Protein AF-A0A432JKK1-F1 (afdb_monomer_lite)

Secondary structure (DSSP, 8-state):
--HHHHHHHHHHHHHS---HHHHHHHHSEEE-----SSS-HHHHHHHTTSTT--TTHHHIIIIIS-S-EEEESSSEEEE-GGGGGGGHHHHHHHHHHHHTTT--SSSTTGGGGS--

InterPro domains:
  IPR009351 DNA glycosylase AlkZ-like [PF06224] (24-101)

Organism: NCBI:txid376427

Sequence (116 aa):
MTRADARRLLVRHHFRAASLATIVRRLGTIQYDPLAPVGTNPDLVLQARVSGYRQGEWQDAAYRRRLLVDGWDKQASLIQPEEWWAQAPFHRWFARRWYQRGVDVDSPETQSGRPG

Radius of gyration: 16.56 Å; chains: 1; bounding box: 37×44×37 Å

Structure (mmCIF, N/CA/C/O backbone):
data_AF-A0A432JKK1-F1
#
_entry.id   AF-A0A432JKK1-F1
#
loop_
_atom_site.group_PDB
_atom_site.id
_atom_site.type_symbol
_atom_site.label_atom_id
_atom_site.label_alt_id
_atom_site.label_co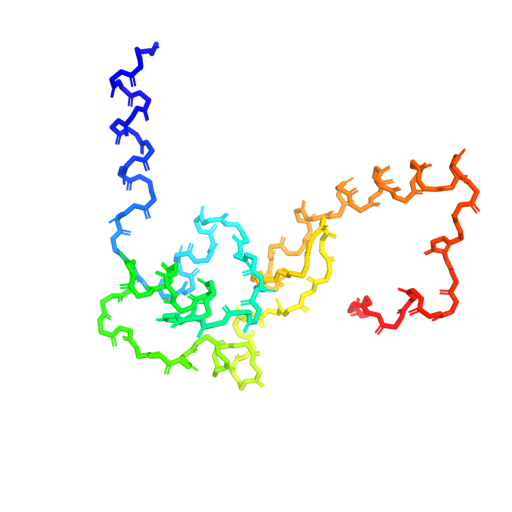mp_id
_atom_site.label_asym_id
_atom_site.label_entity_id
_atom_site.label_seq_id
_atom_site.pdbx_PDB_ins_code
_atom_site.Cartn_x
_atom_site.Cartn_y
_atom_site.Cartn_z
_atom_site.occupancy
_atom_site.B_iso_or_equiv
_atom_site.auth_seq_id
_atom_site.auth_comp_id
_atom_site.auth_asym_id
_atom_site.auth_atom_id
_atom_site.pdbx_PDB_model_num
ATOM 1 N N . MET A 1 1 ? 2.404 12.583 -26.449 1.00 76.50 1 MET A N 1
ATOM 2 C CA . MET A 1 1 ? 2.076 12.856 -25.031 1.00 76.50 1 MET A CA 1
ATOM 3 C C . MET A 1 1 ? 3.173 13.734 -24.449 1.00 76.50 1 MET A C 1
ATOM 5 O O . MET A 1 1 ? 4.334 13.362 -24.569 1.00 76.50 1 MET A O 1
ATOM 9 N N . THR A 1 2 ? 2.849 14.900 -23.889 1.00 97.50 2 THR A N 1
ATOM 10 C CA . THR A 1 2 ? 3.856 15.799 -23.289 1.00 97.50 2 THR A CA 1
ATOM 11 C C . THR A 1 2 ? 4.169 15.409 -21.838 1.00 97.50 2 THR A C 1
ATOM 13 O O . THR A 1 2 ? 3.421 14.657 -21.210 1.00 97.50 2 THR A O 1
ATOM 16 N N . ARG A 1 3 ? 5.240 15.965 -21.247 1.00 96.56 3 ARG A N 1
ATOM 17 C CA . ARG A 1 3 ? 5.534 15.811 -19.804 1.00 96.56 3 ARG A CA 1
ATOM 18 C C . ARG A 1 3 ? 4.376 16.296 -18.923 1.00 96.56 3 ARG A C 1
ATOM 20 O O . ARG A 1 3 ? 4.109 15.704 -17.879 1.00 96.56 3 ARG A O 1
ATOM 27 N N . ALA A 1 4 ? 3.688 17.362 -19.332 1.00 97.12 4 ALA A N 1
ATOM 28 C CA . ALA A 1 4 ? 2.534 17.886 -18.609 1.00 97.12 4 ALA A CA 1
ATOM 29 C C . ALA A 1 4 ? 1.347 16.912 -18.658 1.00 97.12 4 ALA A C 1
ATOM 31 O O . ALA A 1 4 ? 0.696 16.697 -17.634 1.00 97.12 4 ALA A O 1
ATOM 32 N N . ASP A 1 5 ? 1.113 16.277 -19.809 1.00 97.44 5 ASP A N 1
ATOM 33 C CA . ASP A 1 5 ? 0.059 15.268 -19.966 1.00 97.44 5 ASP A CA 1
ATOM 34 C C . ASP A 1 5 ? 0.360 14.021 -19.136 1.00 97.44 5 ASP A C 1
ATOM 36 O O . ASP A 1 5 ? -0.505 13.561 -18.392 1.00 97.44 5 ASP A O 1
ATOM 40 N N . ALA A 1 6 ? 1.606 13.536 -19.178 1.00 97.12 6 ALA A N 1
ATOM 41 C CA . ALA A 1 6 ? 2.057 12.418 -18.354 1.00 97.12 6 ALA A CA 1
ATOM 42 C C . ALA A 1 6 ? 1.873 12.720 -16.859 1.00 97.12 6 ALA A C 1
ATOM 44 O O . ALA A 1 6 ? 1.309 11.911 -16.125 1.00 97.12 6 ALA A O 1
ATOM 45 N N . ARG A 1 7 ? 2.267 13.921 -16.406 1.00 96.44 7 ARG A N 1
ATOM 46 C CA . ARG A 1 7 ? 2.072 14.351 -15.013 1.00 96.44 7 ARG A CA 1
ATOM 47 C C . ARG A 1 7 ? 0.595 14.351 -14.631 1.00 96.44 7 ARG A C 1
ATOM 49 O O . ARG A 1 7 ? 0.240 13.829 -13.580 1.00 96.44 7 ARG A O 1
ATOM 56 N N . ARG A 1 8 ? -0.271 14.931 -15.467 1.00 96.81 8 ARG A N 1
ATOM 57 C CA . ARG A 1 8 ? -1.722 14.964 -15.216 1.00 96.81 8 ARG A CA 1
ATOM 58 C C . ARG A 1 8 ? -2.305 13.556 -15.141 1.00 96.81 8 ARG A C 1
ATOM 60 O O . ARG A 1 8 ? -3.109 13.293 -14.249 1.00 96.81 8 ARG A O 1
ATOM 67 N N . LEU A 1 9 ? -1.889 12.667 -16.039 1.00 95.94 9 LEU A N 1
ATOM 68 C CA . LEU A 1 9 ? -2.321 11.274 -16.056 1.00 95.94 9 LEU A CA 1
ATOM 69 C C . LEU A 1 9 ? -1.898 10.547 -14.776 1.00 95.94 9 LEU A C 1
ATOM 71 O O . LEU A 1 9 ? -2.751 9.970 -14.107 1.00 95.94 9 LEU A O 1
ATOM 75 N N . LEU A 1 10 ? -0.623 10.644 -14.390 1.00 94.62 10 LEU A N 1
ATOM 76 C CA . LEU A 1 10 ? -0.100 10.001 -13.182 1.00 94.62 10 LEU A CA 1
ATOM 77 C C . LEU A 1 10 ? -0.775 10.532 -11.917 1.00 94.62 10 LEU A C 1
ATOM 79 O O . LEU A 1 10 ? -1.180 9.744 -11.069 1.00 94.62 10 LEU A O 1
ATOM 83 N N . VAL A 1 11 ? -0.975 11.847 -11.801 1.00 94.19 11 VAL A N 1
ATOM 84 C CA . VAL A 1 11 ? -1.678 12.429 -10.647 1.00 94.19 11 VAL A CA 1
ATOM 85 C C . VAL A 1 11 ? -3.105 11.888 -10.553 1.00 94.19 11 VAL A C 1
ATOM 87 O O . VAL A 1 11 ? -3.519 11.434 -9.487 1.00 94.19 11 VAL A O 1
ATOM 90 N N . ARG A 1 12 ? -3.851 11.869 -11.665 1.00 92.31 12 ARG A N 1
ATOM 91 C CA . ARG A 1 12 ? -5.224 11.336 -11.689 1.00 92.31 12 ARG A CA 1
ATOM 92 C C . ARG A 1 12 ? -5.272 9.847 -11.368 1.00 92.31 12 ARG A C 1
ATOM 94 O O . ARG A 1 12 ? -6.181 9.405 -10.671 1.00 92.31 12 ARG A O 1
ATOM 101 N N . HIS A 1 13 ? -4.311 9.083 -11.872 1.00 92.44 13 HIS A N 1
ATOM 102 C CA . HIS A 1 13 ? -4.215 7.657 -11.607 1.00 92.44 13 HIS A CA 1
ATOM 103 C C . HIS A 1 13 ? -3.901 7.397 -10.124 1.00 92.44 13 HIS A C 1
ATOM 105 O O . HIS A 1 13 ? -4.665 6.711 -9.445 1.00 92.44 13 HIS A O 1
ATOM 111 N N . HIS A 1 14 ? -2.846 8.007 -9.582 1.00 92.81 14 HIS A N 1
ATOM 112 C CA . HIS A 1 14 ? -2.369 7.715 -8.230 1.00 92.81 14 HIS A CA 1
ATOM 113 C C . HIS A 1 14 ? -3.201 8.342 -7.108 1.00 92.81 14 HIS A C 1
ATOM 115 O O . HIS A 1 14 ? -3.260 7.742 -6.040 1.00 92.81 14 HIS A O 1
ATOM 121 N N . PHE A 1 15 ? -3.826 9.507 -7.309 1.00 91.75 15 PHE A N 1
ATOM 122 C CA . PHE A 1 15 ? -4.463 10.273 -6.222 1.00 91.75 15 PHE A CA 1
ATOM 123 C C . PHE A 1 15 ? -5.987 10.389 -6.329 1.00 91.75 15 PHE A C 1
ATOM 125 O O . PHE A 1 15 ? -6.613 11.122 -5.568 1.00 91.75 15 PHE A O 1
ATOM 132 N N . ARG A 1 16 ? -6.630 9.647 -7.238 1.00 94.06 16 ARG A N 1
ATOM 133 C CA . ARG A 1 16 ? -8.092 9.515 -7.211 1.00 94.06 16 ARG A CA 1
ATOM 134 C C . ARG A 1 16 ? -8.504 8.613 -6.047 1.00 94.06 16 ARG A C 1
ATOM 136 O O . ARG A 1 16 ? -8.256 7.408 -6.106 1.00 94.06 16 ARG A O 1
ATOM 143 N N . ALA A 1 17 ? -9.161 9.181 -5.040 1.00 95.44 17 ALA A N 1
ATOM 144 C CA . ALA A 1 17 ? -9.607 8.427 -3.876 1.00 95.44 17 ALA A CA 1
ATOM 145 C C . ALA A 1 17 ? -10.531 7.253 -4.251 1.00 95.44 17 ALA A C 1
ATOM 147 O O . ALA A 1 17 ? -11.302 7.339 -5.213 1.00 95.44 17 ALA A O 1
ATOM 148 N N . ALA A 1 18 ? -10.423 6.145 -3.519 1.00 96.75 18 ALA A N 1
ATOM 149 C CA . ALA A 1 18 ? -11.269 4.960 -3.669 1.00 96.75 18 ALA A CA 1
ATOM 150 C C . ALA A 1 18 ? -11.194 4.081 -2.408 1.00 96.75 18 ALA A C 1
ATOM 152 O O . ALA A 1 18 ? -10.496 4.413 -1.452 1.00 96.75 18 ALA A O 1
ATOM 153 N N . SER A 1 19 ? -11.894 2.943 -2.408 1.00 96.31 19 SER A N 1
ATOM 154 C CA . SER A 1 19 ? -11.731 1.929 -1.362 1.00 96.31 19 SER A CA 1
ATOM 155 C C . SER A 1 19 ? -10.317 1.341 -1.360 1.00 96.31 19 SER A C 1
ATOM 157 O O . SER A 1 19 ? -9.667 1.287 -2.406 1.00 96.31 19 SER A O 1
ATOM 159 N N . LEU A 1 20 ? -9.871 0.836 -0.206 1.00 96.19 20 LEU A N 1
ATOM 160 C CA . LEU A 1 20 ? -8.561 0.196 -0.029 1.00 96.19 20 LEU A CA 1
ATOM 161 C C . LEU A 1 20 ? -8.264 -0.845 -1.117 1.00 96.19 20 LEU A C 1
ATOM 163 O O . LEU A 1 20 ? -7.254 -0.729 -1.802 1.00 96.19 20 LEU A O 1
ATOM 167 N N . ALA A 1 21 ? -9.178 -1.794 -1.350 1.00 93.44 21 ALA A N 1
ATOM 168 C CA . ALA A 1 21 ? -9.017 -2.823 -2.381 1.00 93.44 21 ALA A CA 1
ATOM 169 C C . ALA A 1 21 ? -8.844 -2.223 -3.789 1.00 93.44 21 ALA A C 1
ATOM 171 O O . ALA A 1 21 ? -7.984 -2.646 -4.554 1.00 93.44 21 ALA A O 1
ATOM 172 N N . THR A 1 22 ? -9.612 -1.178 -4.122 1.00 95.38 22 THR A N 1
ATOM 173 C CA . THR A 1 22 ? -9.488 -0.499 -5.422 1.00 95.38 22 THR A CA 1
ATOM 174 C C . THR A 1 22 ? -8.162 0.244 -5.553 1.00 95.38 22 THR A C 1
ATOM 176 O O . THR A 1 22 ? -7.595 0.286 -6.645 1.00 95.38 22 THR A O 1
ATOM 179 N N . ILE A 1 23 ? -7.675 0.853 -4.468 1.00 96.69 23 ILE A N 1
ATOM 180 C CA . ILE A 1 23 ? -6.373 1.520 -4.450 1.00 96.69 23 ILE A CA 1
ATOM 181 C C . ILE A 1 23 ? -5.253 0.499 -4.629 1.00 96.69 23 ILE A C 1
ATOM 183 O O . ILE A 1 23 ? -4.422 0.709 -5.508 1.00 96.69 23 ILE A O 1
ATOM 187 N N . VAL A 1 24 ? -5.258 -0.613 -3.886 1.00 94.12 24 VAL A N 1
ATOM 188 C CA . VAL A 1 24 ? -4.230 -1.653 -4.043 1.00 94.12 24 VAL A CA 1
ATOM 189 C C . VAL A 1 24 ? -4.243 -2.214 -5.459 1.00 94.12 24 VAL A C 1
ATOM 191 O O . VAL A 1 24 ? -3.197 -2.204 -6.098 1.00 94.12 24 VAL A O 1
ATOM 194 N N . ARG A 1 25 ? -5.412 -2.576 -6.010 1.00 91.88 25 ARG A N 1
ATOM 195 C CA . ARG A 1 25 ? -5.515 -3.045 -7.403 1.00 91.88 25 ARG A CA 1
ATOM 196 C C . ARG A 1 25 ? -4.917 -2.063 -8.399 1.00 91.88 25 ARG A C 1
ATOM 198 O O . ARG A 1 25 ? -4.242 -2.444 -9.345 1.00 91.88 25 ARG A O 1
ATOM 205 N N . ARG A 1 26 ? -5.195 -0.773 -8.202 1.00 93.69 26 ARG A N 1
ATOM 206 C CA . ARG A 1 26 ? -4.722 0.280 -9.100 1.00 93.69 26 ARG A CA 1
ATOM 207 C C . ARG A 1 26 ? -3.207 0.459 -9.024 1.00 93.69 26 ARG A C 1
ATOM 209 O O . ARG A 1 26 ? -2.592 0.722 -10.049 1.00 93.69 26 ARG A O 1
ATOM 216 N N . LEU A 1 27 ? -2.632 0.358 -7.828 1.00 93.00 27 LEU A N 1
ATOM 217 C CA . LEU A 1 27 ? -1.186 0.455 -7.621 1.00 93.00 27 LEU A CA 1
ATOM 218 C C . LEU A 1 27 ? -0.455 -0.851 -7.976 1.00 93.00 27 LEU A C 1
ATOM 220 O O . LEU A 1 27 ? 0.750 -0.824 -8.211 1.00 93.00 27 LEU A O 1
ATOM 224 N N . GLY A 1 28 ? -1.170 -1.977 -8.018 1.00 91.06 28 GLY A N 1
ATOM 225 C CA . GLY A 1 28 ? -0.647 -3.326 -8.232 1.00 91.06 28 GLY A CA 1
ATOM 226 C C . GLY A 1 28 ? -0.033 -3.912 -6.962 1.00 91.06 28 GLY A C 1
ATOM 227 O O . GLY A 1 28 ? -0.427 -4.985 -6.514 1.00 91.06 28 GLY A O 1
ATOM 228 N N . THR A 1 29 ? 0.901 -3.185 -6.352 1.00 92.00 29 THR A N 1
ATOM 229 C CA . THR A 1 29 ? 1.573 -3.580 -5.111 1.00 92.00 29 THR A CA 1
ATOM 230 C C . THR A 1 29 ? 1.875 -2.371 -4.232 1.00 92.00 29 THR A C 1
ATOM 232 O O . THR A 1 29 ? 2.045 -1.250 -4.721 1.00 92.00 29 THR A O 1
ATOM 235 N N . ILE A 1 30 ? 1.947 -2.591 -2.922 1.00 94.94 30 ILE A N 1
ATOM 236 C CA . ILE A 1 30 ? 2.440 -1.616 -1.948 1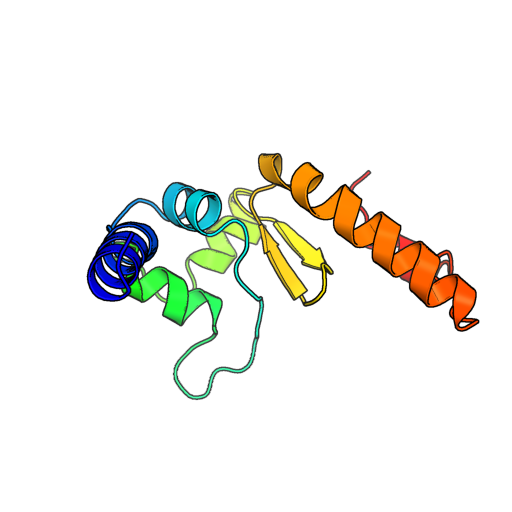.00 94.94 30 ILE A CA 1
ATOM 237 C C . ILE A 1 30 ? 3.596 -2.265 -1.197 1.00 94.94 30 ILE A C 1
ATOM 239 O O . ILE A 1 30 ? 3.413 -3.309 -0.585 1.00 94.94 30 ILE A O 1
ATOM 243 N N . GLN A 1 31 ? 4.774 -1.643 -1.197 1.00 94.31 31 GLN A N 1
ATOM 244 C CA . GLN A 1 31 ? 5.908 -2.151 -0.424 1.00 94.31 31 GLN A CA 1
ATOM 245 C C . GLN A 1 31 ? 5.542 -2.229 1.066 1.00 94.31 31 GLN A C 1
ATOM 247 O O . GLN A 1 31 ? 5.147 -1.224 1.672 1.00 94.31 31 GLN A O 1
ATOM 252 N N . TYR A 1 32 ? 5.710 -3.409 1.656 1.00 94.00 32 TYR A N 1
ATOM 253 C CA . TYR A 1 32 ? 5.625 -3.609 3.093 1.00 94.00 32 TYR A CA 1
ATOM 254 C C . TYR A 1 32 ? 6.959 -3.198 3.722 1.00 94.00 32 TYR A C 1
ATOM 256 O O . TYR A 1 32 ? 7.851 -4.011 3.948 1.00 94.00 32 TYR A O 1
ATOM 264 N N . ASP A 1 33 ? 7.078 -1.902 4.003 1.00 92.69 33 ASP A N 1
ATOM 265 C CA . ASP A 1 33 ? 8.161 -1.356 4.815 1.00 92.69 33 ASP A CA 1
ATOM 266 C C . ASP A 1 33 ? 7.662 -1.119 6.252 1.00 92.69 33 ASP A C 1
ATOM 268 O O . ASP A 1 33 ? 6.791 -0.260 6.452 1.00 92.69 33 ASP A O 1
ATOM 272 N N . PRO A 1 34 ? 8.154 -1.886 7.247 1.00 86.62 34 PRO A N 1
ATOM 273 C CA . PRO A 1 34 ? 7.739 -1.740 8.636 1.00 86.62 34 PRO A CA 1
ATOM 274 C C . PRO A 1 34 ? 8.371 -0.525 9.329 1.00 86.62 34 PRO A C 1
ATOM 276 O O . PRO A 1 34 ? 7.976 -0.212 10.454 1.00 86.62 34 PRO A O 1
ATOM 279 N N . LEU A 1 35 ? 9.340 0.161 8.709 1.00 91.69 35 LEU A N 1
ATOM 280 C CA . LEU A 1 35 ? 9.923 1.369 9.284 1.00 91.69 35 LEU A CA 1
ATOM 281 C C . LEU A 1 35 ? 8.848 2.450 9.425 1.00 91.69 35 LEU A C 1
ATOM 283 O O . LEU A 1 35 ? 8.169 2.803 8.462 1.00 91.69 35 LEU A O 1
ATOM 287 N N . ALA A 1 36 ? 8.705 2.988 10.638 1.00 90.88 36 ALA A N 1
ATOM 288 C CA . ALA A 1 36 ? 7.633 3.922 10.964 1.00 90.88 36 ALA A CA 1
ATOM 289 C C . ALA A 1 36 ? 8.088 5.175 11.742 1.00 90.88 36 ALA A C 1
ATOM 291 O O . ALA A 1 36 ? 7.575 5.416 12.832 1.00 90.88 36 ALA A O 1
ATOM 292 N N . PRO A 1 37 ? 8.988 6.029 11.205 1.00 90.69 37 PRO A N 1
ATOM 293 C CA . PRO A 1 37 ? 9.282 7.324 11.832 1.00 90.69 37 PRO A CA 1
ATOM 294 C C . PRO A 1 37 ? 8.042 8.225 11.957 1.00 90.69 37 PRO A C 1
ATOM 296 O O . PRO A 1 37 ? 7.895 8.951 12.933 1.00 90.69 37 PRO A O 1
ATOM 299 N N . VAL A 1 38 ? 7.153 8.169 10.957 1.00 89.44 38 VAL A N 1
ATOM 300 C CA . VAL A 1 38 ? 5.887 8.931 10.889 1.00 89.44 38 VAL A CA 1
ATOM 301 C C . VAL A 1 38 ? 4.673 8.052 10.540 1.00 89.44 38 VAL A C 1
ATOM 303 O O . VAL A 1 38 ? 3.563 8.550 10.395 1.00 89.44 38 VAL A O 1
ATOM 306 N N . GLY A 1 39 ? 4.889 6.743 10.383 1.00 91.38 39 GLY A N 1
ATOM 307 C CA . GLY A 1 39 ? 3.924 5.763 9.879 1.00 91.38 39 GLY A CA 1
ATOM 308 C C . GLY A 1 39 ? 4.604 4.759 8.947 1.00 91.38 39 GLY A C 1
ATOM 309 O O . GLY A 1 39 ? 5.619 5.087 8.334 1.00 91.38 39 GLY A O 1
ATOM 310 N N . THR A 1 40 ? 4.066 3.540 8.857 1.00 96.06 40 THR A N 1
ATOM 311 C CA . THR A 1 40 ? 4.574 2.533 7.908 1.00 96.06 40 THR A CA 1
ATOM 312 C C . THR A 1 40 ? 4.271 2.956 6.472 1.00 96.06 40 THR A C 1
ATOM 314 O O . THR A 1 40 ? 3.321 3.709 6.230 1.00 96.06 40 THR A O 1
ATOM 317 N N . ASN A 1 41 ? 5.024 2.454 5.489 1.00 96.38 41 ASN A N 1
ATOM 318 C CA . ASN A 1 41 ? 4.741 2.788 4.089 1.00 96.38 41 ASN A CA 1
ATOM 319 C C . ASN A 1 41 ? 3.292 2.441 3.663 1.00 96.38 41 ASN A C 1
ATOM 321 O O . ASN A 1 41 ? 2.648 3.297 3.050 1.00 96.38 41 ASN A O 1
ATOM 325 N N . PRO A 1 42 ? 2.716 1.271 4.021 1.00 97.00 42 PRO A N 1
ATOM 326 C CA . PRO A 1 42 ? 1.306 0.991 3.756 1.00 97.00 42 PRO A CA 1
ATOM 327 C C . PRO A 1 42 ? 0.338 2.016 4.355 1.00 97.00 42 PRO A C 1
ATOM 329 O O . PRO A 1 42 ? -0.586 2.445 3.661 1.00 97.00 42 PRO A O 1
ATOM 332 N N . ASP A 1 43 ? 0.572 2.462 5.593 1.00 97.44 43 ASP A N 1
ATOM 333 C CA . ASP A 1 43 ? -0.268 3.485 6.223 1.00 97.44 43 ASP A CA 1
ATOM 334 C C . ASP A 1 43 ? -0.209 4.808 5.455 1.00 97.44 43 ASP A C 1
ATOM 336 O O . ASP A 1 43 ? -1.251 5.365 5.112 1.00 97.44 43 ASP A O 1
ATOM 340 N N . LEU A 1 44 ? 0.991 5.280 5.108 1.00 96.75 44 LEU A N 1
ATOM 341 C CA . LEU A 1 44 ? 1.174 6.536 4.373 1.00 96.75 44 LEU A CA 1
ATOM 342 C C . LEU A 1 44 ? 0.542 6.480 2.973 1.00 96.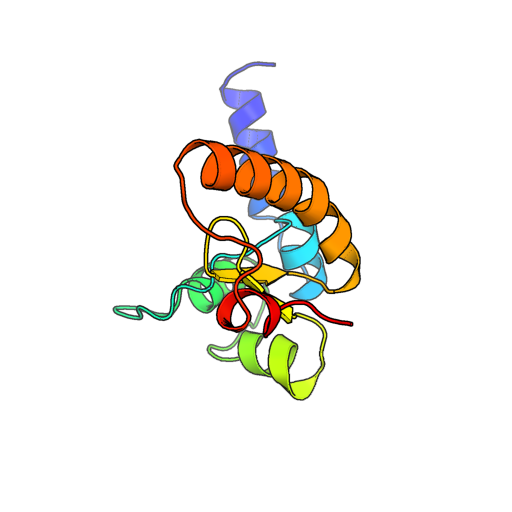75 44 LEU A C 1
ATOM 344 O O . LEU A 1 44 ? -0.110 7.430 2.524 1.00 96.75 44 LEU A O 1
ATOM 348 N N . VAL A 1 45 ? 0.708 5.358 2.269 1.00 96.75 45 VAL A N 1
ATOM 349 C CA . VAL A 1 45 ? 0.156 5.168 0.922 1.00 96.75 45 VAL A CA 1
ATOM 350 C C . VAL A 1 45 ? -1.371 5.149 0.946 1.00 96.75 45 VAL A C 1
ATOM 352 O O . VAL A 1 45 ? -1.993 5.794 0.090 1.00 96.75 45 VAL A O 1
ATOM 355 N N . LEU A 1 46 ? -1.970 4.425 1.894 1.00 97.19 46 LEU A N 1
ATOM 356 C CA . LEU A 1 46 ? -3.418 4.254 1.984 1.00 97.19 46 LEU A CA 1
ATOM 357 C C . LEU A 1 46 ? -4.108 5.490 2.560 1.00 97.19 46 LEU A C 1
ATOM 359 O O . LEU A 1 46 ? -5.113 5.916 1.993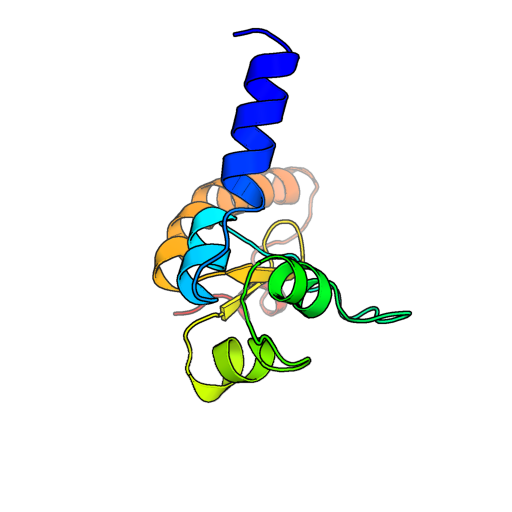 1.00 97.19 46 LEU A O 1
ATOM 363 N N . GLN A 1 47 ? -3.540 6.138 3.579 1.00 96.50 47 GLN A N 1
ATOM 364 C CA . GLN A 1 47 ? -4.085 7.375 4.148 1.00 96.50 47 GLN A CA 1
ATOM 365 C C . GLN A 1 47 ? -4.220 8.487 3.100 1.00 96.50 47 GLN A C 1
ATOM 367 O O . GLN A 1 47 ? -5.203 9.224 3.092 1.00 96.50 47 GLN A O 1
ATOM 372 N N . ALA A 1 48 ? -3.280 8.577 2.156 1.00 95.94 48 ALA A N 1
ATOM 373 C CA . ALA A 1 48 ? -3.327 9.572 1.085 1.00 95.94 48 ALA A CA 1
ATOM 374 C C . ALA A 1 48 ? -4.418 9.311 0.022 1.00 95.94 48 ALA A C 1
ATOM 376 O O . ALA A 1 48 ? -4.630 10.150 -0.857 1.00 95.94 48 ALA A O 1
ATOM 377 N N . ARG A 1 49 ? -5.057 8.132 0.022 1.00 97.06 49 ARG A N 1
ATOM 378 C CA . ARG A 1 49 ? -5.883 7.640 -1.101 1.00 97.06 49 ARG A CA 1
ATOM 379 C C . ARG A 1 49 ? -7.225 7.039 -0.690 1.00 97.06 49 ARG A C 1
ATOM 381 O O . ARG A 1 49 ? -8.108 6.905 -1.536 1.00 97.06 49 ARG A O 1
ATOM 388 N N . VAL A 1 50 ? -7.390 6.668 0.571 1.00 97.31 50 VAL A N 1
ATOM 389 C CA . VAL A 1 50 ? -8.600 6.048 1.106 1.00 97.31 50 VAL A CA 1
ATOM 390 C C . VAL A 1 50 ? -9.218 7.019 2.105 1.00 97.31 50 VAL A C 1
ATOM 392 O O . VAL A 1 50 ? -8.626 7.347 3.129 1.00 97.31 50 VAL A O 1
ATOM 395 N N . SER A 1 51 ? -10.412 7.519 1.785 1.00 96.69 51 SER A N 1
ATOM 396 C CA . SER A 1 51 ? -11.122 8.452 2.663 1.00 96.69 51 SER A CA 1
ATOM 397 C C . SER A 1 51 ? -11.476 7.769 3.986 1.00 96.69 51 SER A C 1
ATOM 399 O O . SER A 1 51 ? -11.989 6.652 3.979 1.00 96.69 51 SER A O 1
ATOM 401 N N . GLY A 1 52 ? -11.184 8.434 5.108 1.00 96.56 52 GLY A N 1
ATOM 402 C CA . GLY A 1 52 ? -11.453 7.908 6.449 1.00 96.56 52 GLY A CA 1
ATOM 403 C C . GLY A 1 52 ? -10.518 6.785 6.906 1.00 96.56 52 GLY A C 1
ATOM 404 O O . GLY A 1 52 ? -10.798 6.175 7.933 1.00 96.56 52 GLY A O 1
ATOM 405 N N . TYR A 1 53 ? -9.429 6.516 6.175 1.00 97.69 53 TYR A N 1
ATOM 406 C CA . TYR A 1 53 ? -8.453 5.495 6.553 1.00 97.69 53 TYR A CA 1
ATOM 407 C C . TYR A 1 53 ? -7.895 5.739 7.953 1.00 97.69 53 TYR A C 1
ATOM 409 O O . TYR A 1 53 ? -7.458 6.850 8.277 1.00 97.69 53 TYR A O 1
ATOM 417 N N . ARG A 1 54 ? -7.860 4.682 8.761 1.00 96.62 54 ARG A N 1
ATOM 418 C CA . ARG A 1 54 ? -7.208 4.689 10.072 1.00 96.62 54 ARG A CA 1
ATOM 419 C C . ARG A 1 54 ? -5.927 3.877 10.013 1.00 96.62 54 ARG A C 1
ATOM 421 O O . ARG A 1 54 ? -5.878 2.816 9.396 1.00 96.62 54 ARG A O 1
ATOM 428 N N . GLN A 1 55 ? -4.898 4.380 10.691 1.00 95.38 55 GLN A N 1
ATOM 429 C CA . GLN A 1 55 ? -3.637 3.665 10.844 1.00 95.38 55 GLN A CA 1
ATOM 430 C C . GLN A 1 55 ? -3.911 2.246 11.352 1.00 95.38 55 GLN A C 1
ATOM 432 O O . GLN A 1 55 ? -4.675 2.067 12.304 1.00 95.38 55 GLN A O 1
ATOM 437 N N . GLY A 1 56 ? -3.315 1.245 10.713 1.00 94.75 56 GLY A N 1
ATOM 438 C CA . GLY A 1 56 ? -3.548 -0.148 11.088 1.00 94.75 56 GLY A CA 1
ATOM 439 C C . GLY A 1 56 ? -4.627 -0.889 10.274 1.00 94.75 56 GLY A C 1
ATOM 440 O O . GLY A 1 56 ? -4.823 -2.092 10.459 1.00 94.75 56 GLY A O 1
ATOM 441 N N . GLU A 1 57 ? -5.374 -0.214 9.391 1.00 96.56 57 GLU A N 1
ATOM 442 C CA . GLU A 1 57 ? -6.452 -0.874 8.632 1.00 96.56 57 GLU A CA 1
ATOM 443 C C . GLU A 1 57 ? -5.937 -1.831 7.549 1.00 96.56 57 GLU A C 1
ATOM 445 O O . GLU A 1 57 ? -6.653 -2.755 7.151 1.00 96.56 57 GLU A O 1
ATOM 450 N N . TRP A 1 58 ? -4.690 -1.675 7.096 1.00 96.00 58 TRP A N 1
ATOM 451 C CA . TRP A 1 58 ? -4.086 -2.620 6.156 1.00 96.00 58 TRP A CA 1
ATOM 452 C C . TRP A 1 58 ? -3.846 -4.000 6.785 1.00 96.00 58 TRP A C 1
ATOM 454 O O . TRP A 1 58 ? -3.992 -5.007 6.095 1.00 96.00 58 TRP A O 1
ATOM 464 N N . GLN A 1 59 ? -3.548 -4.073 8.085 1.00 95.94 59 GLN A N 1
ATOM 465 C CA . GLN A 1 59 ? -3.336 -5.325 8.819 1.00 95.94 59 GLN A CA 1
ATOM 466 C C . GLN A 1 59 ? -4.643 -6.107 8.935 1.00 95.94 59 GLN A C 1
ATOM 468 O O . GLN A 1 59 ? -4.660 -7.320 8.751 1.00 95.94 59 GLN A O 1
ATOM 473 N N . ASP A 1 60 ? -5.751 -5.416 9.212 1.00 96.50 60 ASP A N 1
ATOM 474 C CA . ASP A 1 60 ? -7.082 -6.024 9.192 1.00 96.50 60 ASP A CA 1
ATOM 475 C C . ASP A 1 60 ? -7.420 -6.550 7.790 1.00 96.50 60 ASP A C 1
ATOM 477 O O . ASP A 1 60 ? -7.864 -7.691 7.641 1.00 96.50 60 ASP A O 1
ATOM 481 N N . ALA A 1 61 ? -7.136 -5.755 6.753 1.00 96.31 61 ALA A N 1
ATOM 482 C CA . ALA A 1 61 ? -7.333 -6.164 5.368 1.00 96.31 61 ALA A CA 1
ATOM 483 C C . ALA A 1 61 ? -6.502 -7.406 4.999 1.00 96.31 61 ALA A C 1
ATOM 485 O O . ALA A 1 61 ? -7.042 -8.308 4.360 1.00 96.31 61 ALA A O 1
ATOM 486 N N . ALA A 1 62 ? -5.236 -7.479 5.416 1.00 95.56 62 ALA A N 1
ATOM 487 C CA . ALA A 1 62 ? -4.341 -8.593 5.108 1.00 95.56 62 ALA A CA 1
ATOM 488 C C . ALA A 1 62 ? -4.650 -9.846 5.942 1.00 95.56 62 ALA A C 1
ATOM 490 O O . ALA A 1 62 ? -4.970 -10.909 5.412 1.00 95.56 62 ALA A O 1
ATOM 491 N N . TYR A 1 63 ? -4.617 -9.718 7.265 1.00 95.56 63 TYR A N 1
ATOM 492 C CA . TYR A 1 63 ? -4.551 -10.876 8.155 1.00 95.56 63 TYR A CA 1
ATOM 493 C C . TYR A 1 63 ? -5.912 -11.329 8.679 1.00 95.56 63 TYR A C 1
ATOM 495 O O . TYR A 1 63 ? -6.076 -12.506 8.997 1.00 95.56 63 TYR A O 1
ATOM 503 N N . ARG A 1 64 ? -6.907 -10.431 8.744 1.00 95.12 64 ARG A N 1
ATOM 504 C CA . ARG A 1 64 ? -8.264 -10.786 9.190 1.00 95.12 64 ARG A CA 1
ATOM 505 C C . ARG A 1 64 ? -9.199 -11.044 8.015 1.00 95.12 64 ARG A C 1
ATOM 507 O O . ARG A 1 64 ? -9.831 -12.093 7.954 1.00 95.12 64 ARG A O 1
ATOM 514 N N . ARG A 1 65 ? -9.290 -10.098 7.079 1.00 95.56 65 ARG A N 1
ATOM 515 C CA . ARG A 1 65 ? -10.241 -10.141 5.955 1.00 95.56 65 ARG A CA 1
ATOM 516 C C . ARG A 1 65 ? -9.701 -10.845 4.715 1.00 95.56 65 ARG A C 1
ATOM 518 O O . ARG A 1 65 ? -10.488 -11.089 3.806 1.00 95.56 65 ARG A O 1
ATOM 525 N N . ARG A 1 66 ? -8.395 -11.146 4.669 1.00 94.12 66 ARG A N 1
ATOM 526 C CA . ARG A 1 66 ? -7.722 -11.816 3.539 1.00 94.12 66 ARG A CA 1
ATOM 527 C C . ARG A 1 66 ? -7.933 -11.103 2.194 1.00 94.12 66 ARG A C 1
ATOM 529 O O . ARG A 1 66 ? -7.936 -11.730 1.145 1.00 94.12 66 ARG A O 1
ATOM 536 N N . LEU A 1 67 ? -8.114 -9.782 2.224 1.00 94.69 67 LEU A N 1
ATOM 537 C CA . LEU A 1 67 ? -8.200 -8.940 1.025 1.00 94.69 67 LEU A CA 1
ATOM 538 C C . LEU A 1 67 ? -6.829 -8.651 0.418 1.00 94.69 67 LEU A C 1
ATOM 540 O O . LEU A 1 67 ? -6.743 -8.243 -0.738 1.00 94.69 67 LEU A O 1
ATOM 544 N N . LEU A 1 68 ? -5.786 -8.788 1.233 1.00 95.12 68 LEU A N 1
ATOM 545 C CA . LEU A 1 68 ? -4.394 -8.626 0.859 1.00 95.12 68 LEU A CA 1
ATOM 546 C C . LEU A 1 68 ? -3.613 -9.845 1.339 1.00 95.12 68 LEU A C 1
ATOM 548 O O . LEU A 1 68 ? -3.971 -10.464 2.340 1.00 95.12 68 LEU A O 1
ATOM 552 N N . VAL A 1 69 ? -2.526 -10.140 0.645 1.00 92.31 69 VAL A N 1
ATOM 553 C CA . VAL A 1 69 ? -1.491 -11.068 1.088 1.00 92.31 69 VAL A CA 1
ATOM 554 C C . VAL A 1 69 ? -0.166 -10.319 1.112 1.00 92.31 69 VAL A C 1
ATOM 556 O O . VAL A 1 69 ? 0.118 -9.524 0.209 1.00 92.31 69 VAL A O 1
ATOM 559 N N . ASP A 1 70 ? 0.614 -10.527 2.165 1.00 90.75 70 ASP A N 1
ATOM 560 C CA . ASP A 1 70 ? 2.007 -10.125 2.199 1.00 90.75 70 ASP A CA 1
ATOM 561 C C . ASP A 1 70 ? 2.872 -11.212 1.556 1.00 90.75 70 ASP A C 1
ATOM 563 O O . ASP A 1 70 ? 2.683 -12.408 1.763 1.00 90.75 70 ASP A O 1
ATOM 567 N N . GLY A 1 71 ? 3.812 -10.795 0.721 1.00 85.81 71 GLY A N 1
ATOM 568 C CA . GLY A 1 71 ? 4.698 -11.716 0.035 1.00 85.81 71 GLY A CA 1
ATOM 569 C C . GLY A 1 71 ? 5.985 -11.047 -0.395 1.00 85.81 71 GLY A C 1
ATOM 570 O O . GLY A 1 71 ? 6.084 -9.822 -0.513 1.00 85.81 71 GLY A O 1
ATOM 571 N N . TRP A 1 72 ? 6.989 -11.877 -0.634 1.00 78.38 72 TRP A N 1
ATOM 572 C CA . TRP A 1 72 ? 8.211 -11.440 -1.285 1.00 78.38 72 TRP A CA 1
ATOM 573 C C . TRP A 1 72 ? 7.967 -11.312 -2.784 1.00 78.38 72 TRP A C 1
ATOM 575 O O . TRP A 1 72 ? 7.619 -12.304 -3.407 1.00 78.38 72 TRP A O 1
ATOM 585 N N . ASP A 1 73 ? 8.179 -10.116 -3.340 1.00 78.75 73 ASP A N 1
ATOM 586 C CA . ASP A 1 73 ? 8.444 -9.869 -4.767 1.00 78.75 73 ASP A CA 1
ATOM 587 C C . ASP A 1 73 ? 9.933 -9.468 -4.927 1.00 78.75 73 ASP A C 1
ATOM 589 O O . ASP A 1 73 ? 10.812 -10.117 -4.354 1.00 78.75 73 ASP A O 1
ATOM 593 N N . LYS A 1 74 ? 10.269 -8.356 -5.601 1.00 75.25 74 LYS A N 1
ATOM 594 C CA . LYS A 1 74 ? 11.566 -7.685 -5.462 1.00 75.25 74 LYS A CA 1
ATOM 595 C C . LYS A 1 74 ? 11.835 -7.304 -4.006 1.00 75.25 74 LYS A C 1
ATOM 597 O O . LYS A 1 74 ? 12.986 -7.203 -3.589 1.00 75.25 74 LYS A O 1
ATOM 602 N N . GLN A 1 75 ? 10.760 -6.997 -3.285 1.00 86.19 75 GLN A N 1
ATOM 603 C CA . GLN A 1 75 ? 10.715 -6.492 -1.918 1.00 86.19 75 GLN A CA 1
ATOM 604 C C . GLN A 1 75 ? 9.503 -7.110 -1.213 1.00 86.19 75 GLN A C 1
ATOM 606 O O . GLN A 1 75 ? 8.541 -7.492 -1.887 1.00 86.19 75 GLN A O 1
ATOM 611 N N . ALA A 1 76 ? 9.514 -7.150 0.121 1.00 90.38 76 ALA A N 1
ATOM 612 C CA . ALA A 1 76 ? 8.313 -7.439 0.898 1.00 90.38 76 ALA A CA 1
ATOM 613 C C . ALA A 1 76 ? 7.187 -6.477 0.481 1.00 90.38 76 ALA A C 1
ATOM 615 O O . ALA A 1 76 ? 7.395 -5.263 0.394 1.00 90.38 76 ALA A O 1
ATOM 616 N N . SER A 1 77 ? 6.021 -7.026 0.160 1.00 92.81 77 SER A N 1
ATOM 617 C CA . SER A 1 77 ? 4.956 -6.327 -0.557 1.00 92.81 77 SER A CA 1
ATOM 618 C C . SER A 1 77 ? 3.576 -6.807 -0.126 1.00 92.81 77 SER A C 1
ATOM 620 O O . SER A 1 77 ? 3.397 -7.986 0.145 1.00 92.81 77 SER A O 1
ATOM 622 N N . LEU A 1 78 ? 2.597 -5.904 -0.128 1.00 94.56 78 LEU A N 1
ATOM 623 C CA . LEU A 1 78 ? 1.172 -6.193 0.004 1.00 94.56 78 LEU A CA 1
ATOM 624 C C . LEU A 1 78 ? 0.526 -6.181 -1.380 1.00 94.56 78 LEU A C 1
ATOM 626 O O . LEU A 1 78 ? 0.581 -5.164 -2.083 1.00 94.56 78 LEU A O 1
ATOM 630 N N . ILE A 1 79 ? -0.129 -7.279 -1.744 1.00 93.06 79 ILE A N 1
ATOM 631 C CA . ILE A 1 79 ? -0.830 -7.418 -3.024 1.00 93.06 79 ILE A CA 1
ATOM 632 C C . ILE A 1 79 ? -2.211 -8.036 -2.832 1.00 93.06 79 ILE A C 1
ATOM 634 O O . ILE A 1 79 ? -2.486 -8.668 -1.813 1.00 93.06 79 ILE A O 1
ATOM 638 N N . GLN A 1 80 ? -3.092 -7.856 -3.813 1.00 93.62 80 GLN A N 1
ATOM 639 C CA . GLN A 1 80 ? -4.347 -8.603 -3.828 1.00 93.62 80 GLN A CA 1
ATOM 640 C C . GLN A 1 80 ? -4.083 -10.059 -4.235 1.00 93.62 80 GLN A C 1
ATOM 642 O O . GLN A 1 80 ? -3.327 -10.273 -5.188 1.00 93.62 80 GLN A O 1
ATOM 647 N N . PRO A 1 81 ? -4.702 -11.049 -3.567 1.00 91.75 81 PRO A N 1
ATOM 648 C CA . PRO A 1 81 ? -4.525 -12.459 -3.910 1.00 91.75 81 PRO A CA 1
ATOM 649 C C . PRO A 1 81 ? -4.798 -12.758 -5.389 1.00 91.75 81 PRO A C 1
ATOM 651 O O . PRO A 1 81 ? -4.045 -13.494 -6.024 1.00 91.75 81 PRO A O 1
ATOM 654 N N . GLU A 1 82 ? -5.821 -12.127 -5.969 1.00 90.06 82 GLU A N 1
ATOM 655 C CA . GLU A 1 82 ? -6.222 -12.332 -7.365 1.00 90.06 82 GLU A CA 1
ATOM 656 C C . GLU A 1 82 ? -5.204 -11.782 -8.374 1.00 90.06 82 GLU A C 1
ATOM 658 O O . GLU A 1 82 ? -5.229 -12.168 -9.538 1.00 90.06 82 GLU A O 1
ATOM 663 N N . GLU A 1 83 ? -4.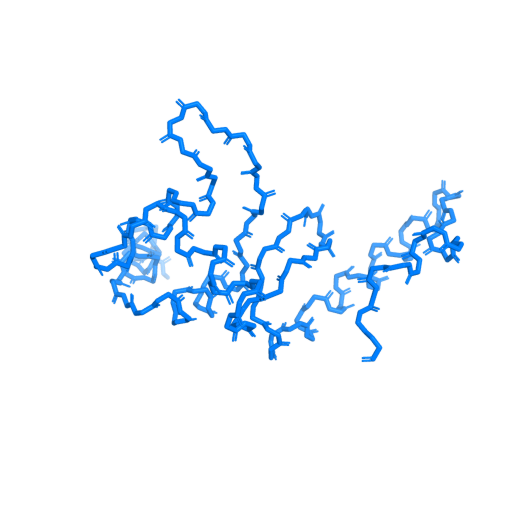297 -10.904 -7.942 1.00 88.00 83 GLU A N 1
ATOM 664 C CA . GLU A 1 83 ? -3.276 -10.268 -8.782 1.00 88.00 83 GLU A CA 1
ATOM 665 C C . GLU A 1 83 ? -1.889 -10.919 -8.607 1.00 88.00 83 GLU A C 1
ATOM 667 O O . GLU A 1 83 ? -0.920 -10.507 -9.246 1.00 88.00 83 GLU A O 1
ATOM 672 N N . TRP A 1 84 ? -1.769 -11.972 -7.782 1.00 82.25 84 TRP A N 1
ATOM 673 C CA . TRP A 1 84 ? -0.498 -12.670 -7.528 1.00 82.25 84 TRP A CA 1
ATOM 674 C C . TRP A 1 84 ? 0.170 -13.186 -8.811 1.00 82.25 84 TRP A C 1
ATOM 676 O O . TRP A 1 84 ? 1.395 -13.171 -8.944 1.00 82.25 84 TRP A O 1
ATOM 686 N N . TRP A 1 85 ? -0.626 -13.585 -9.808 1.00 82.81 85 TRP A N 1
ATOM 687 C CA . TRP A 1 85 ? -0.125 -14.053 -11.104 1.00 82.81 85 TRP A CA 1
ATOM 688 C C . TRP A 1 85 ? 0.753 -13.014 -11.821 1.00 82.81 85 TRP A C 1
ATOM 690 O O . TRP A 1 85 ? 1.663 -13.403 -12.560 1.00 82.81 85 TRP A O 1
ATOM 700 N N . ALA A 1 86 ? 0.537 -11.714 -11.585 1.00 80.88 86 ALA A N 1
ATOM 701 C CA . ALA A 1 86 ? 1.320 -10.642 -12.195 1.00 80.88 86 ALA A CA 1
ATOM 702 C C . ALA A 1 86 ? 2.778 -10.622 -11.695 1.00 80.88 86 ALA A C 1
ATOM 704 O O . ALA A 1 86 ? 3.659 -10.135 -12.404 1.00 80.88 86 ALA A O 1
ATOM 705 N N . GLN A 1 87 ? 3.053 -11.217 -10.527 1.00 78.38 87 GLN A N 1
ATOM 706 C CA . GLN A 1 87 ? 4.404 -11.365 -9.975 1.00 78.38 87 GLN A CA 1
ATOM 707 C C . GLN A 1 87 ? 5.167 -12.544 -10.599 1.00 78.38 87 GLN A C 1
ATOM 709 O O . GLN A 1 87 ? 6.398 -12.557 -10.661 1.00 78.38 87 GLN A O 1
ATOM 714 N N . ALA A 1 88 ? 4.462 -13.551 -11.125 1.00 80.94 88 ALA A N 1
ATOM 715 C CA . ALA A 1 88 ? 5.074 -14.791 -11.610 1.00 80.94 88 ALA A CA 1
ATOM 716 C C . ALA A 1 88 ? 6.148 -14.600 -12.709 1.00 80.94 88 ALA A C 1
ATOM 718 O O . ALA A 1 88 ? 7.171 -15.294 -12.667 1.00 80.94 88 ALA A O 1
ATOM 719 N N . PRO A 1 89 ? 5.994 -13.696 -13.701 1.00 81.69 89 PRO A N 1
ATOM 720 C CA . PRO A 1 89 ? 7.052 -13.418 -14.675 1.00 81.69 89 PRO A CA 1
ATOM 721 C C . PRO A 1 89 ? 8.320 -12.847 -14.030 1.00 81.69 89 PRO A C 1
ATOM 723 O O . PRO A 1 89 ? 9.428 -13.233 -14.410 1.00 81.69 89 PRO A O 1
ATOM 726 N N . PHE A 1 90 ? 8.160 -11.969 -13.038 1.00 78.00 90 PHE A N 1
ATOM 727 C CA . PHE A 1 90 ? 9.267 -11.354 -12.314 1.00 78.00 90 PHE A CA 1
ATOM 728 C C . PHE A 1 90 ? 10.021 -12.404 -11.494 1.00 78.00 90 PHE A C 1
ATOM 730 O O . PHE A 1 90 ? 11.233 -12.557 -11.658 1.00 78.00 90 PHE A O 1
ATOM 737 N N . HIS A 1 91 ? 9.300 -13.231 -10.733 1.00 79.69 91 HIS A N 1
ATOM 738 C CA . HIS A 1 91 ? 9.879 -14.360 -10.001 1.00 79.69 91 HIS A CA 1
ATOM 739 C C . HIS A 1 91 ? 10.686 -15.299 -10.895 1.00 79.69 91 HIS A C 1
ATOM 741 O O . HIS A 1 91 ? 11.809 -15.658 -10.548 1.00 79.69 91 HIS A O 1
ATOM 747 N N . ARG A 1 92 ? 10.156 -15.659 -12.071 1.00 82.88 92 ARG A N 1
ATOM 748 C CA . ARG A 1 92 ? 10.865 -16.516 -13.035 1.00 82.88 92 ARG A CA 1
ATOM 749 C C . ARG A 1 92 ? 12.158 -15.877 -13.538 1.00 82.88 92 ARG A C 1
ATOM 751 O O . ARG A 1 92 ? 13.182 -16.555 -13.634 1.00 82.88 92 ARG A O 1
ATOM 758 N N . TRP A 1 93 ? 12.131 -14.580 -13.848 1.00 83.44 93 TRP A N 1
ATOM 759 C CA . TRP A 1 93 ? 13.320 -13.861 -14.303 1.00 83.44 93 TRP A CA 1
ATOM 760 C C . TRP A 1 93 ? 14.391 -13.777 -13.208 1.00 83.44 93 TRP A C 1
ATOM 762 O O . TRP A 1 93 ? 15.562 -14.062 -13.475 1.00 83.44 93 TRP A O 1
ATOM 772 N N . PHE A 1 94 ? 14.001 -13.442 -11.972 1.00 82.06 94 PHE A N 1
ATOM 773 C CA . PHE A 1 94 ? 14.934 -13.359 -10.847 1.00 82.06 94 PHE A CA 1
ATOM 774 C C . PHE A 1 94 ? 15.484 -14.724 -10.459 1.00 82.06 94 PHE A C 1
ATOM 776 O O . PHE A 1 94 ? 16.693 -14.828 -10.289 1.00 82.06 94 PHE A O 1
ATOM 783 N N . ALA A 1 95 ? 14.657 -15.770 -10.407 1.00 82.69 95 ALA A N 1
ATOM 784 C CA . ALA A 1 95 ? 15.117 -17.132 -10.142 1.00 82.69 95 ALA A CA 1
ATOM 785 C C . ALA A 1 95 ? 16.233 -17.531 -11.119 1.00 82.69 95 ALA A C 1
ATOM 787 O O . ALA A 1 95 ? 17.335 -17.872 -10.698 1.00 82.69 95 ALA A O 1
ATOM 788 N N . ARG A 1 96 ? 16.010 -17.356 -12.431 1.00 85.00 96 ARG A N 1
ATOM 789 C CA . ARG A 1 96 ? 17.030 -17.637 -13.456 1.00 85.00 96 ARG A CA 1
ATOM 790 C C . ARG A 1 96 ? 18.310 -16.824 -13.249 1.00 85.00 96 ARG A C 1
ATOM 792 O O . ARG A 1 96 ? 19.408 -17.358 -13.391 1.00 85.00 96 ARG A O 1
ATOM 799 N N . ARG A 1 97 ? 18.183 -15.534 -12.932 1.00 84.12 97 ARG A N 1
ATOM 800 C CA . ARG A 1 97 ? 19.328 -14.644 -12.694 1.00 84.12 97 ARG A CA 1
ATOM 801 C C . ARG A 1 97 ? 20.123 -15.043 -11.450 1.00 84.12 97 ARG A C 1
ATOM 803 O O . ARG A 1 97 ? 21.346 -14.935 -11.460 1.00 84.12 97 ARG A O 1
ATOM 810 N N . TRP A 1 98 ? 19.442 -15.459 -10.390 1.00 83.38 98 TRP A N 1
ATOM 811 C CA . TRP A 1 98 ? 20.058 -15.878 -9.136 1.00 83.38 98 TRP A CA 1
ATOM 812 C C . TRP A 1 98 ? 20.776 -17.220 -9.283 1.00 83.38 98 TRP A C 1
ATOM 814 O O . TRP A 1 98 ? 21.939 -17.299 -8.889 1.00 83.38 98 TRP A O 1
ATOM 824 N N . TYR A 1 99 ? 20.191 -18.191 -9.995 1.00 85.75 99 TYR A N 1
ATOM 825 C CA . TYR A 1 99 ? 20.896 -19.424 -10.373 1.00 85.75 99 TYR A CA 1
ATOM 826 C C . TYR A 1 99 ? 22.194 -19.152 -11.126 1.00 85.75 99 TYR A C 1
ATOM 828 O O . TYR A 1 99 ? 23.234 -19.716 -10.805 1.00 85.75 99 TYR A O 1
ATOM 836 N N . GLN A 1 100 ? 22.163 -18.244 -12.106 1.00 87.8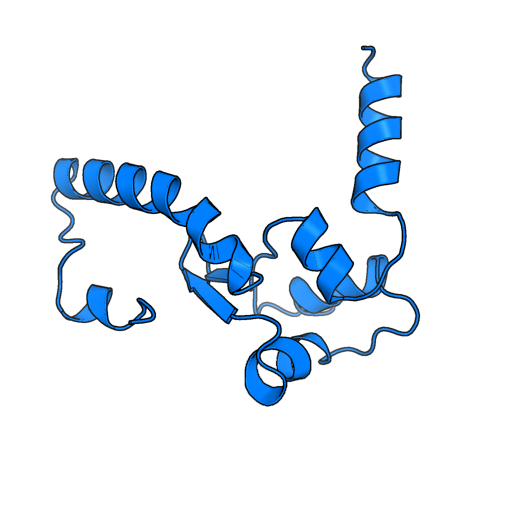1 100 GLN A N 1
ATOM 837 C CA . GLN A 1 100 ? 23.360 -17.863 -12.866 1.00 87.81 100 GLN A CA 1
ATOM 838 C C . GLN A 1 100 ? 24.450 -17.219 -11.998 1.00 87.81 100 GLN A C 1
ATOM 840 O O . GLN A 1 100 ? 25.605 -17.161 -12.409 1.00 87.81 100 GLN A O 1
ATOM 845 N N . ARG A 1 101 ? 24.091 -16.718 -10.813 1.00 85.25 101 ARG A N 1
ATOM 846 C CA . ARG A 1 101 ? 25.013 -16.148 -9.824 1.00 85.25 101 ARG A CA 1
ATOM 847 C C . ARG A 1 101 ? 25.386 -17.139 -8.717 1.00 85.25 101 ARG A C 1
ATOM 849 O O . ARG A 1 101 ? 26.045 -16.729 -7.768 1.00 85.25 101 ARG A O 1
ATOM 856 N N . GLY A 1 102 ? 24.979 -18.405 -8.831 1.00 85.06 102 GLY A N 1
ATOM 857 C CA . GLY A 1 102 ? 25.266 -19.452 -7.850 1.00 85.06 102 GLY A CA 1
ATOM 858 C C . GLY A 1 102 ? 24.427 -19.372 -6.572 1.00 85.06 102 GLY A C 1
ATOM 859 O O . GLY A 1 102 ? 24.799 -19.979 -5.575 1.00 85.06 102 GLY A O 1
ATOM 860 N N . VAL A 1 103 ? 23.322 -18.620 -6.578 1.00 82.44 103 VAL A N 1
ATOM 861 C CA . VAL A 1 103 ? 22.377 -18.582 -5.455 1.00 82.44 103 VAL A CA 1
ATOM 862 C C . VAL A 1 103 ? 21.361 -19.704 -5.634 1.00 82.44 103 VAL A C 1
ATOM 864 O O . VAL A 1 103 ? 20.700 -19.775 -6.672 1.00 82.44 103 VAL A O 1
ATOM 867 N N . ASP A 1 104 ? 21.229 -20.555 -4.619 1.00 77.75 104 ASP A N 1
ATOM 868 C CA . ASP A 1 104 ? 20.198 -21.587 -4.573 1.00 77.75 104 ASP A CA 1
ATOM 869 C C . ASP A 1 104 ? 18.848 -20.963 -4.202 1.00 77.75 104 ASP A C 1
ATOM 871 O O . ASP A 1 104 ? 18.618 -20.565 -3.063 1.00 77.75 104 ASP A O 1
ATOM 875 N N . VAL A 1 105 ? 17.968 -20.831 -5.193 1.00 73.19 105 VAL A N 1
ATOM 876 C CA . VAL A 1 105 ? 16.611 -20.287 -5.021 1.00 73.19 105 VAL A CA 1
ATOM 877 C C . VAL A 1 105 ? 15.550 -21.371 -4.819 1.00 73.19 105 VAL A C 1
ATOM 879 O O . VAL A 1 105 ? 14.385 -21.031 -4.612 1.00 73.19 105 VAL A O 1
ATOM 882 N N . ASP A 1 106 ? 15.938 -22.647 -4.863 1.00 74.56 106 ASP A N 1
ATOM 883 C CA . ASP A 1 106 ? 15.070 -23.791 -4.555 1.00 74.56 106 ASP A CA 1
ATOM 884 C C . ASP A 1 106 ? 15.367 -24.369 -3.168 1.00 74.56 106 ASP A C 1
ATOM 886 O O . ASP A 1 106 ? 14.814 -25.414 -2.810 1.00 74.56 106 ASP A O 1
ATOM 890 N N . SER A 1 107 ? 16.196 -23.689 -2.368 1.00 72.38 107 SER A N 1
ATOM 891 C CA . SER A 1 107 ? 16.518 -24.142 -1.023 1.00 72.38 107 SER A CA 1
ATOM 892 C C . SER A 1 107 ? 15.234 -24.364 -0.205 1.00 72.38 107 SER A C 1
ATOM 894 O O . SER A 1 107 ? 14.242 -23.640 -0.388 1.00 72.38 107 SER A O 1
ATOM 896 N N . PRO A 1 108 ? 15.219 -25.336 0.721 1.00 63.41 108 PRO A N 1
ATOM 897 C CA . PRO A 1 108 ? 14.053 -25.610 1.555 1.00 63.41 108 PRO A CA 1
ATOM 898 C C . PRO A 1 108 ? 13.552 -24.371 2.314 1.00 63.41 108 PRO A C 1
ATOM 900 O O . PRO A 1 108 ? 12.347 -24.225 2.517 1.00 63.41 108 PRO A O 1
ATOM 903 N N . GLU A 1 109 ? 14.442 -23.437 2.678 1.00 62.72 109 GLU A N 1
ATOM 904 C CA . GLU A 1 109 ? 14.050 -22.182 3.331 1.00 62.72 109 GLU A CA 1
ATOM 905 C C . GLU A 1 109 ? 13.254 -21.251 2.396 1.00 62.72 109 GLU A C 1
ATOM 907 O O . GLU A 1 109 ? 12.334 -20.557 2.839 1.00 62.72 109 GLU A O 1
ATOM 912 N N . THR A 1 110 ? 13.555 -21.275 1.093 1.00 55.94 110 THR A N 1
ATOM 913 C CA . THR A 1 110 ? 12.964 -20.399 0.065 1.00 55.94 110 THR A CA 1
ATOM 914 C C . THR A 1 110 ? 11.558 -20.850 -0.358 1.00 55.94 110 THR A C 1
ATOM 916 O O . THR A 1 110 ? 10.746 -20.044 -0.820 1.00 55.94 110 THR A O 1
ATOM 919 N N . GLN A 1 111 ? 11.217 -22.126 -0.150 1.00 52.84 111 GLN A N 1
ATOM 920 C CA . GLN A 1 111 ? 9.906 -22.691 -0.499 1.00 52.84 111 GLN A CA 1
ATOM 921 C C . GLN A 1 111 ? 8.809 -22.408 0.545 1.00 52.84 111 GLN A C 1
ATOM 923 O O . GLN A 1 111 ? 7.628 -22.565 0.241 1.00 52.84 111 GLN A O 1
ATOM 928 N N . SER A 1 112 ? 9.166 -21.925 1.742 1.00 49.62 112 SER A N 1
ATOM 929 C CA . SER A 1 112 ? 8.223 -21.695 2.853 1.00 49.62 112 SER A CA 1
ATOM 930 C C . SER A 1 112 ? 7.202 -20.562 2.629 1.00 49.62 112 SER A C 1
ATOM 932 O O . SER A 1 112 ? 6.216 -20.479 3.357 1.00 49.62 112 SER A O 1
ATOM 934 N N . GLY A 1 113 ? 7.412 -19.701 1.624 1.00 48.12 113 GLY A N 1
ATOM 935 C CA . GLY A 1 113 ? 6.591 -18.510 1.362 1.00 48.12 113 GLY A CA 1
ATOM 936 C C . GLY A 1 113 ? 5.704 -18.558 0.113 1.00 48.12 113 GLY A C 1
ATOM 937 O O . GLY A 1 113 ? 5.088 -17.545 -0.218 1.00 48.12 113 GLY A O 1
ATOM 938 N N . ARG A 1 114 ? 5.646 -19.677 -0.624 1.00 43.53 114 ARG A N 1
ATOM 939 C CA . ARG A 1 114 ? 4.761 -19.795 -1.798 1.00 43.53 114 ARG A CA 1
ATOM 940 C C . ARG A 1 114 ? 3.379 -20.294 -1.359 1.00 43.53 114 ARG A C 1
ATOM 942 O O . ARG A 1 114 ? 3.315 -21.369 -0.767 1.00 43.53 114 ARG A O 1
ATOM 949 N N . PRO A 1 115 ? 2.280 -19.566 -1.637 1.00 42.12 115 PRO A N 1
ATOM 950 C CA . PRO A 1 115 ? 0.948 -20.118 -1.426 1.00 42.12 115 PRO A CA 1
ATOM 951 C C . PRO A 1 115 ? 0.769 -21.347 -2.332 1.00 42.12 115 PRO A C 1
ATOM 953 O O . PRO A 1 115 ? 1.110 -21.291 -3.517 1.00 42.12 115 PRO A O 1
ATOM 956 N N . GLY A 1 116 ? 0.322 -22.454 -1.730 1.00 38.56 116 GLY A N 1
ATOM 957 C CA . GLY A 1 116 ? -0.005 -23.708 -2.417 1.00 38.56 116 GLY A CA 1
ATOM 958 C C . GLY A 1 116 ? -1.333 -23.662 -3.157 1.00 38.56 116 GLY A C 1
ATOM 959 O O . GLY A 1 116 ? -2.154 -22.768 -2.850 1.00 38.56 116 GLY A O 1
#

pLDDT: mean 87.64, std 12.7, range [38.56, 97.69]

Foldseek 3Di:
DDPVVVVVVCCCQQQAADAPLVNQVSVQKFAQAPDPPPATSSQVSCVRHYPPDDHPVVVCCVPPVVQWDFADAVHTIIGGPVSVVVRVVRVVVVCVVCVVVVHPCVPPVNVPGDDD